Protein AF-A0A3C1L7B7-F1 (afdb_monome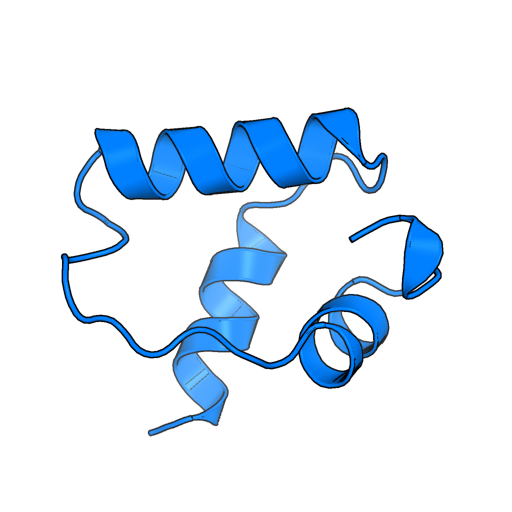r_lite)

Secondary structure (DSSP, 8-state):
-HHHHHHHHHHH----SHHHHHHHHHHHHHHTSS-TT--PPPHHHHHHHHTS-TTT-

Structure (mmCIF, N/CA/C/O backbone):
data_AF-A0A3C1L7B7-F1
#
_entry.id   AF-A0A3C1L7B7-F1
#
loop_
_atom_site.group_PDB
_atom_site.id
_atom_site.type_symbol
_atom_site.label_atom_id
_atom_site.label_alt_id
_atom_site.label_comp_id
_atom_site.label_asym_id
_atom_site.label_entity_id
_atom_site.label_seq_id
_atom_site.pdbx_PDB_ins_code
_atom_site.Cartn_x
_atom_site.Cartn_y
_atom_site.Cartn_z
_atom_site.occupancy
_atom_site.B_iso_or_equiv
_atom_site.auth_seq_id
_atom_site.auth_comp_id
_atom_site.auth_asym_id
_atom_site.auth_atom_id
_atom_site.pdbx_PDB_model_num
ATOM 1 N N . MET A 1 1 ? -3.478 -15.235 12.959 1.00 51.25 1 MET A N 1
ATOM 2 C CA . MET A 1 1 ? -4.211 -14.279 12.094 1.00 51.25 1 MET A CA 1
ATOM 3 C C . MET A 1 1 ? -3.330 -13.582 11.043 1.00 51.25 1 MET A C 1
ATOM 5 O O . MET A 1 1 ? -3.823 -13.337 9.956 1.00 51.25 1 MET A O 1
ATOM 9 N N . LYS A 1 2 ? -2.030 -13.335 11.303 1.00 48.47 2 LYS A N 1
ATOM 10 C CA . LYS A 1 2 ? -1.084 -12.642 10.392 1.00 48.47 2 LYS A CA 1
ATOM 11 C C . LYS A 1 2 ? -0.937 -13.258 8.980 1.00 48.47 2 LYS A C 1
ATOM 13 O O . LYS A 1 2 ? -0.743 -12.522 8.029 1.00 48.47 2 LYS A O 1
ATOM 18 N N . ALA A 1 3 ? -1.060 -14.583 8.851 1.00 50.34 3 ALA A N 1
ATOM 19 C CA . ALA A 1 3 ? -0.772 -15.314 7.611 1.00 50.34 3 ALA A CA 1
ATOM 20 C C . ALA A 1 3 ? -1.877 -15.267 6.538 1.00 50.34 3 ALA A C 1
ATOM 22 O O . ALA A 1 3 ? -1.577 -15.510 5.383 1.00 50.34 3 ALA A O 1
ATOM 23 N N . ARG A 1 4 ? -3.140 -14.958 6.879 1.00 60.03 4 ARG A N 1
ATOM 24 C CA . ARG A 1 4 ? -4.220 -14.902 5.868 1.00 60.03 4 ARG A CA 1
ATOM 25 C C . ARG A 1 4 ? -4.203 -13.620 5.038 1.00 60.03 4 ARG A C 1
ATOM 27 O O . ARG A 1 4 ? -4.658 -13.637 3.908 1.00 60.03 4 ARG A O 1
ATOM 34 N N . PHE A 1 5 ? -3.710 -12.520 5.606 1.00 66.19 5 PHE A N 1
ATOM 35 C CA . PHE A 1 5 ? -3.826 -11.197 4.993 1.00 66.19 5 PHE A CA 1
ATOM 36 C C . PHE A 1 5 ? -2.776 -10.951 3.905 1.00 66.19 5 PHE A C 1
ATOM 38 O O . PHE A 1 5 ? -3.093 -10.386 2.863 1.00 66.19 5 PHE A O 1
ATOM 45 N N . THR A 1 6 ? -1.537 -11.403 4.128 1.00 63.66 6 THR A N 1
ATOM 46 C CA . THR A 1 6 ? -0.442 -11.270 3.151 1.00 63.66 6 THR A CA 1
ATOM 47 C C . THR A 1 6 ? -0.817 -11.996 1.849 1.00 63.66 6 THR A C 1
ATOM 49 O O . THR A 1 6 ? -0.746 -11.399 0.780 1.00 63.66 6 THR A O 1
ATOM 52 N N . SER A 1 7 ? -1.427 -13.181 1.960 1.00 64.50 7 SER A N 1
ATOM 53 C CA . SER A 1 7 ? -1.904 -13.991 0.829 1.00 64.50 7 SER A CA 1
ATOM 54 C C . SER A 1 7 ? -3.021 -13.343 0.006 1.00 64.50 7 SER A C 1
ATOM 56 O O . SER A 1 7 ? -3.066 -13.521 -1.205 1.00 64.50 7 SER A O 1
ATOM 58 N N . THR A 1 8 ? -3.931 -12.594 0.637 1.00 72.38 8 THR A N 1
ATOM 59 C CA . THR A 1 8 ? -5.004 -11.885 -0.083 1.00 72.38 8 THR A CA 1
ATOM 60 C C . THR A 1 8 ? -4.450 -10.684 -0.840 1.00 72.38 8 THR A C 1
ATOM 62 O O . THR A 1 8 ? -4.738 -10.513 -2.016 1.00 72.38 8 THR A O 1
ATOM 65 N N . VAL A 1 9 ? -3.601 -9.879 -0.194 1.00 74.00 9 VAL A N 1
ATOM 66 C CA . VAL A 1 9 ? -2.999 -8.704 -0.842 1.00 74.00 9 VAL A CA 1
ATOM 67 C C . VAL A 1 9 ? -2.079 -9.125 -1.988 1.00 74.00 9 VAL A C 1
ATOM 69 O O . VAL A 1 9 ? -2.102 -8.506 -3.046 1.00 74.00 9 VAL A O 1
ATOM 72 N N . SER A 1 10 ? -1.289 -10.184 -1.809 1.00 73.75 10 SER A N 1
ATOM 73 C CA . SER A 1 10 ? -0.396 -10.683 -2.858 1.00 73.75 10 SER A CA 1
ATOM 74 C C . SER A 1 10 ? -1.137 -11.317 -4.036 1.00 73.75 10 SER A C 1
ATOM 76 O O . SER A 1 10 ? -0.666 -11.181 -5.163 1.00 73.75 10 SER A O 1
ATOM 78 N N . ALA A 1 11 ? -2.301 -11.937 -3.817 1.00 76.50 11 ALA A N 1
ATOM 79 C CA . ALA A 1 11 ? -3.143 -12.462 -4.894 1.00 76.50 11 ALA A CA 1
ATOM 80 C C . ALA A 1 11 ? -3.713 -11.357 -5.805 1.00 76.50 11 ALA A C 1
ATOM 82 O O . ALA A 1 11 ? -3.814 -11.551 -7.014 1.00 76.50 11 ALA A O 1
ATOM 83 N N . GLU A 1 12 ? -4.020 -10.185 -5.243 1.00 80.81 12 GLU A N 1
ATOM 84 C CA . GLU A 1 12 ? -4.574 -9.034 -5.978 1.00 80.81 12 GLU A CA 1
ATOM 85 C C . GLU A 1 12 ? -3.498 -8.188 -6.689 1.00 80.81 12 GLU A C 1
ATOM 87 O O . GLU A 1 12 ? -3.795 -7.336 -7.537 1.00 80.81 12 GLU A O 1
ATOM 92 N N . ILE A 1 13 ? -2.220 -8.422 -6.371 1.00 85.94 13 ILE A N 1
ATOM 93 C CA . ILE A 1 13 ? -1.072 -7.778 -7.017 1.00 85.94 13 ILE A CA 1
ATOM 94 C C . ILE A 1 13 ? -0.637 -8.621 -8.220 1.00 85.94 13 ILE A C 1
ATOM 96 O O . ILE A 1 13 ? 0.160 -9.553 -8.117 1.00 85.94 13 ILE A O 1
ATOM 100 N N . THR A 1 14 ? -1.137 -8.254 -9.397 1.00 84.88 14 THR A N 1
ATOM 101 C CA . THR A 1 14 ? -0.787 -8.895 -10.676 1.00 84.88 14 THR A CA 1
ATOM 102 C C . THR A 1 14 ? 0.418 -8.252 -11.368 1.00 84.88 14 THR A C 1
ATOM 104 O O . THR A 1 14 ? 1.154 -8.929 -12.083 1.00 84.88 14 THR A O 1
ATOM 107 N N . ASP A 1 15 ? 0.660 -6.963 -11.122 1.00 89.19 15 ASP A N 1
ATOM 108 C CA . ASP A 1 15 ? 1.827 -6.221 -11.605 1.00 89.19 15 ASP A CA 1
ATOM 109 C C . ASP A 1 15 ? 2.822 -6.000 -10.457 1.00 89.19 15 ASP A C 1
ATOM 111 O O . ASP A 1 15 ? 2.540 -5.294 -9.488 1.00 89.19 15 ASP A O 1
ATOM 115 N N . ARG A 1 16 ? 4.004 -6.610 -10.594 1.00 90.12 16 ARG A N 1
ATOM 116 C CA . ARG A 1 16 ? 5.096 -6.592 -9.609 1.00 90.12 16 ARG A CA 1
ATOM 117 C C . ARG A 1 16 ? 6.029 -5.383 -9.735 1.00 90.12 16 ARG A C 1
ATOM 119 O O . ARG A 1 16 ? 7.095 -5.358 -9.123 1.00 90.12 16 ARG A O 1
ATOM 126 N N . SER A 1 17 ? 5.659 -4.379 -10.522 1.00 92.75 17 SER A N 1
ATOM 127 C CA . SER A 1 17 ? 6.300 -3.066 -10.485 1.00 92.75 17 SER A CA 1
ATOM 128 C C . SER A 1 17 ? 5.846 -2.267 -9.257 1.00 92.75 17 SER A C 1
ATOM 130 O O . SER A 1 17 ? 4.748 -2.467 -8.741 1.00 92.75 17 SER A O 1
ATOM 132 N N . ALA A 1 18 ? 6.649 -1.292 -8.818 1.00 89.94 18 ALA A N 1
ATOM 133 C CA . ALA A 1 18 ? 6.273 -0.399 -7.715 1.00 89.94 18 ALA A CA 1
ATOM 134 C C . ALA A 1 18 ? 4.934 0.318 -7.975 1.00 89.94 18 ALA A C 1
ATOM 136 O O . ALA A 1 18 ? 4.097 0.465 -7.085 1.00 89.94 18 ALA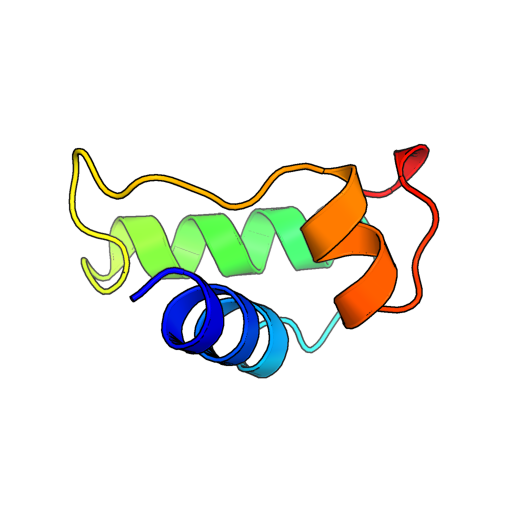 A O 1
ATOM 137 N N . ARG A 1 19 ? 4.699 0.718 -9.233 1.00 92.94 19 ARG A N 1
ATOM 138 C CA . ARG A 1 19 ? 3.449 1.357 -9.657 1.00 92.94 19 ARG A CA 1
ATOM 139 C C . ARG A 1 19 ? 2.268 0.388 -9.585 1.00 92.94 19 ARG A C 1
ATOM 141 O O . ARG A 1 19 ? 1.201 0.784 -9.119 1.00 92.94 19 ARG A O 1
ATOM 148 N N . GLY A 1 20 ? 2.458 -0.853 -10.029 1.00 91.69 20 GLY A N 1
ATOM 149 C CA . GLY A 1 20 ? 1.451 -1.912 -9.971 1.00 91.69 20 GLY A CA 1
ATOM 150 C C . GLY A 1 20 ? 1.034 -2.243 -8.541 1.00 91.69 20 GLY A C 1
ATOM 151 O O . GLY A 1 20 ? -0.159 -2.239 -8.229 1.00 91.69 20 GLY A O 1
ATOM 152 N N . ILE A 1 21 ? 2.021 -2.415 -7.660 1.00 91.94 21 ILE A N 1
ATOM 153 C CA . ILE A 1 21 ? 1.829 -2.662 -6.226 1.00 91.94 21 ILE A CA 1
ATOM 154 C C . ILE A 1 21 ? 1.037 -1.514 -5.586 1.00 91.94 21 ILE A C 1
ATOM 156 O O . ILE A 1 21 ? 0.001 -1.751 -4.963 1.00 91.94 21 ILE A O 1
ATOM 160 N N . ALA A 1 22 ? 1.460 -0.262 -5.794 1.00 91.62 22 ALA A N 1
ATOM 161 C CA . ALA A 1 22 ? 0.775 0.906 -5.239 1.00 91.62 22 ALA A CA 1
ATOM 162 C C . ALA A 1 22 ? -0.676 1.029 -5.737 1.00 91.62 22 ALA A C 1
ATOM 164 O O . ALA A 1 22 ? -1.586 1.311 -4.956 1.00 91.62 22 ALA A O 1
ATOM 165 N N . ALA A 1 23 ? -0.910 0.780 -7.029 1.00 92.94 23 ALA A N 1
ATOM 166 C CA . ALA A 1 23 ? -2.247 0.829 -7.611 1.00 92.94 23 ALA A CA 1
ATOM 167 C C . ALA A 1 23 ? -3.171 -0.258 -7.040 1.00 92.94 23 ALA A C 1
ATOM 169 O O . ALA A 1 23 ? -4.337 0.020 -6.765 1.00 92.94 23 ALA A O 1
ATOM 170 N N . ALA A 1 24 ? -2.668 -1.480 -6.844 1.00 90.75 24 ALA A N 1
ATOM 171 C CA . ALA A 1 24 ? -3.435 -2.572 -6.248 1.00 90.75 24 ALA A CA 1
ATOM 172 C C . ALA A 1 24 ? -3.826 -2.263 -4.797 1.00 90.75 24 ALA A C 1
ATOM 174 O O . ALA A 1 24 ? -5.004 -2.332 -4.451 1.00 90.75 24 ALA A O 1
ATOM 175 N N . VAL A 1 25 ? -2.871 -1.814 -3.978 1.00 88.81 25 VAL A N 1
ATOM 176 C CA . VAL A 1 25 ? -3.140 -1.412 -2.588 1.00 88.81 25 VAL A CA 1
ATOM 177 C C . VAL A 1 25 ? -4.156 -0.266 -2.531 1.00 88.81 25 VAL A C 1
ATOM 179 O O . VAL A 1 25 ? -5.094 -0.314 -1.737 1.00 88.81 25 VAL A O 1
ATOM 182 N N . GLY A 1 26 ? -4.030 0.732 -3.410 1.00 89.31 26 GLY A N 1
ATOM 183 C CA . GLY A 1 26 ? -4.987 1.835 -3.503 1.00 89.31 26 GLY A CA 1
ATOM 184 C C . GLY A 1 26 ? -6.417 1.376 -3.813 1.00 89.31 26 GLY A C 1
ATOM 185 O O . GLY A 1 26 ? -7.368 1.900 -3.227 1.00 89.31 26 GLY A O 1
ATOM 186 N N . ARG A 1 27 ? -6.588 0.365 -4.678 1.00 90.12 27 ARG A N 1
ATOM 187 C CA . ARG A 1 27 ? -7.904 -0.229 -4.974 1.00 90.12 27 ARG A CA 1
ATOM 188 C C . ARG A 1 27 ? -8.489 -0.973 -3.777 1.00 90.12 27 ARG A C 1
ATOM 190 O O . ARG A 1 27 ? -9.672 -0.805 -3.500 1.00 90.12 27 ARG A O 1
ATOM 197 N N . LEU A 1 28 ? -7.678 -1.737 -3.046 1.00 87.75 28 LEU A N 1
ATOM 198 C CA . LEU A 1 28 ? -8.126 -2.460 -1.847 1.00 87.75 28 LEU A CA 1
ATOM 199 C C . LEU A 1 28 ? -8.591 -1.506 -0.739 1.00 87.75 28 LEU A C 1
ATOM 201 O O . LEU A 1 28 ? -9.599 -1.749 -0.082 1.00 87.75 28 LEU A O 1
ATOM 205 N N . ILE A 1 29 ? -7.894 -0.382 -0.563 1.00 89.44 29 ILE A N 1
ATOM 206 C CA . ILE A 1 29 ? -8.310 0.665 0.380 1.00 89.44 29 ILE A CA 1
ATOM 207 C C . ILE A 1 29 ? -9.617 1.317 -0.085 1.00 89.44 29 ILE A C 1
ATOM 209 O O . ILE A 1 29 ? -10.549 1.461 0.701 1.00 89.44 29 ILE A O 1
ATOM 213 N N . SER A 1 30 ? -9.703 1.689 -1.366 1.00 90.00 30 SER A N 1
ATOM 214 C CA . SER A 1 30 ? -10.858 2.425 -1.905 1.00 90.00 30 SER A CA 1
ATOM 215 C C . SER A 1 30 ? -12.137 1.583 -1.972 1.00 90.00 30 SER A C 1
ATOM 217 O O . SER A 1 30 ? -13.229 2.121 -1.825 1.00 90.00 30 SER A O 1
ATOM 219 N N . SER A 1 31 ? -12.011 0.271 -2.185 1.00 88.81 31 SER A N 1
ATOM 220 C CA . SER A 1 31 ? -13.128 -0.688 -2.173 1.00 88.81 31 SER A CA 1
ATOM 221 C C . SER A 1 31 ? -13.589 -1.066 -0.762 1.00 88.81 31 SER A C 1
ATOM 223 O O . SER A 1 31 ? -14.664 -1.639 -0.606 1.00 88.81 31 SER A O 1
ATOM 225 N N . GLY A 1 32 ? -12.800 -0.747 0.270 1.00 86.75 32 GLY A N 1
ATOM 226 C CA . GLY A 1 32 ? -13.069 -1.144 1.653 1.00 86.75 32 GLY A CA 1
ATOM 227 C C . GLY A 1 32 ? -12.662 -2.583 1.986 1.00 86.75 32 GLY A C 1
ATOM 228 O O . GLY A 1 32 ? -12.840 -3.011 3.126 1.00 86.75 32 GLY A O 1
ATOM 229 N N . GLU A 1 33 ? -12.066 -3.314 1.041 1.00 86.00 33 GLU A N 1
ATOM 230 C CA . GLU A 1 33 ? -11.481 -4.640 1.281 1.00 86.00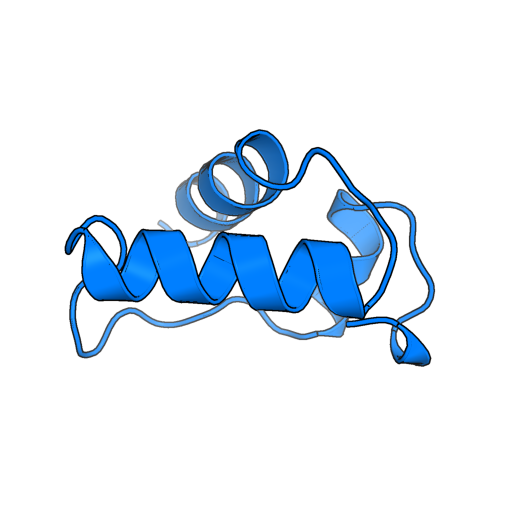 33 GLU A CA 1
ATOM 231 C C . GLU A 1 33 ? -10.271 -4.588 2.224 1.00 86.00 33 GLU A C 1
ATOM 233 O O . GLU A 1 33 ? -9.926 -5.586 2.861 1.00 86.00 33 GLU A O 1
ATOM 238 N N . LEU A 1 34 ? -9.657 -3.408 2.362 1.00 84.75 34 LEU A N 1
ATOM 239 C CA . LEU A 1 34 ? -8.667 -3.094 3.385 1.00 84.75 34 LEU A CA 1
ATOM 240 C C . LEU A 1 34 ? -9.265 -2.111 4.406 1.00 84.75 34 LEU A C 1
ATOM 242 O O . LEU A 1 34 ? -9.159 -0.894 4.229 1.00 84.75 34 LEU A O 1
ATOM 246 N N . PRO A 1 35 ? -9.888 -2.613 5.490 1.00 82.06 35 PRO A N 1
ATOM 247 C CA . PRO A 1 35 ? -10.483 -1.767 6.515 1.00 82.06 35 PRO A CA 1
ATOM 248 C C . PRO A 1 35 ? -9.460 -0.855 7.191 1.00 82.06 35 PRO A C 1
ATOM 250 O O . PRO A 1 35 ? -8.303 -1.232 7.411 1.00 82.06 35 PRO A O 1
ATOM 253 N N . VAL A 1 36 ? -9.911 0.323 7.617 1.00 83.50 36 VAL A N 1
ATOM 254 C CA . VAL A 1 36 ? -9.103 1.235 8.435 1.00 83.50 36 VAL A CA 1
ATOM 255 C C . VAL A 1 36 ? -8.675 0.540 9.731 1.00 83.50 36 VAL A C 1
ATOM 257 O O . VAL A 1 36 ? -9.450 -0.178 10.359 1.00 83.50 36 VAL A O 1
ATOM 260 N N . GLY A 1 37 ? -7.418 0.742 10.128 1.00 86.00 37 GLY A N 1
ATOM 261 C CA . GLY A 1 37 ? -6.834 0.096 11.308 1.00 86.00 37 GLY A CA 1
ATOM 262 C C . GLY A 1 37 ? -6.323 -1.325 11.056 1.00 86.00 37 GLY A C 1
ATOM 263 O O . GLY A 1 37 ? -5.729 -1.925 11.954 1.00 86.00 37 GLY A O 1
ATOM 264 N N . THR A 1 38 ? -6.483 -1.856 9.839 1.00 84.06 38 THR A N 1
ATOM 265 C CA . THR A 1 38 ? -5.886 -3.140 9.461 1.00 84.06 38 THR A CA 1
ATOM 266 C C . THR A 1 38 ? -4.368 -3.066 9.556 1.00 84.06 38 THR A C 1
ATOM 268 O O . THR A 1 38 ? -3.715 -2.215 8.951 1.00 84.06 38 THR A O 1
ATOM 271 N N . ARG A 1 39 ? -3.784 -3.992 10.320 1.00 84.38 39 ARG A N 1
ATOM 272 C CA 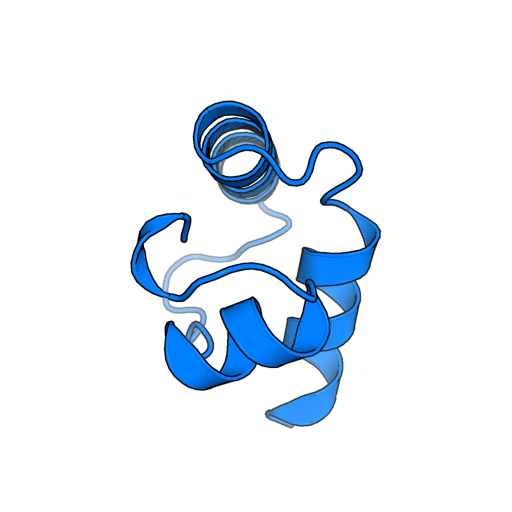. ARG A 1 39 ? -2.333 -4.087 10.461 1.00 84.38 39 ARG A CA 1
ATOM 273 C C . ARG A 1 39 ? -1.724 -4.679 9.196 1.00 84.38 39 ARG A C 1
ATOM 275 O O . ARG A 1 39 ? -1.888 -5.867 8.925 1.00 84.38 39 ARG A O 1
ATOM 282 N N . LEU A 1 40 ? -0.966 -3.861 8.476 1.00 85.06 40 LEU A N 1
ATOM 283 C CA . LEU A 1 40 ? -0.247 -4.293 7.284 1.00 85.06 40 LEU A CA 1
ATOM 284 C C . LEU A 1 40 ? 0.954 -5.195 7.628 1.00 85.06 40 LEU A C 1
ATOM 286 O O . LEU A 1 40 ? 1.529 -5.092 8.723 1.00 85.06 40 LEU A O 1
ATOM 290 N N . PRO A 1 41 ? 1.347 -6.0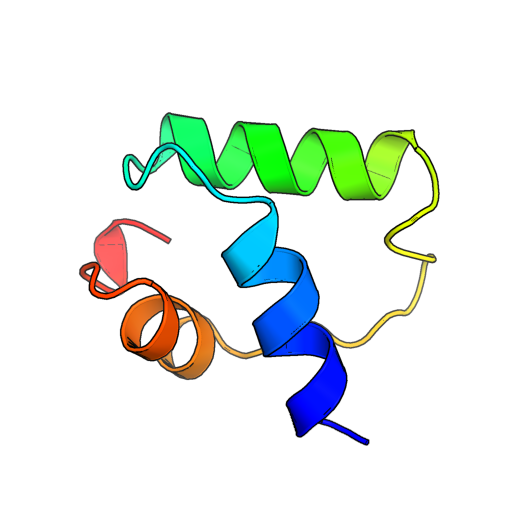96 6.708 1.00 86.88 41 PRO A N 1
ATOM 291 C CA . PRO A 1 41 ? 2.611 -6.807 6.802 1.00 86.88 41 PRO A CA 1
ATOM 292 C C . PRO A 1 41 ? 3.782 -5.828 6.701 1.00 86.88 41 PRO A C 1
ATOM 294 O O . PRO A 1 41 ? 3.640 -4.679 6.284 1.00 86.88 41 PRO A O 1
ATOM 297 N N . THR A 1 42 ? 4.968 -6.286 7.092 1.00 90.31 42 THR A N 1
ATOM 298 C CA . THR A 1 42 ? 6.174 -5.481 6.882 1.00 90.31 42 THR A CA 1
ATOM 299 C C . THR A 1 42 ? 6.559 -5.489 5.405 1.00 90.31 42 THR A C 1
ATOM 301 O O . THR A 1 42 ? 6.272 -6.452 4.693 1.00 90.31 42 THR A O 1
ATOM 304 N N . VAL A 1 43 ? 7.304 -4.471 4.966 1.00 91.94 43 VAL A N 1
ATOM 305 C CA . VAL A 1 43 ? 7.905 -4.427 3.619 1.00 91.94 43 VAL A CA 1
ATOM 306 C C . VAL A 1 43 ? 8.688 -5.711 3.321 1.00 91.94 43 VAL A C 1
ATOM 308 O O . VAL A 1 43 ? 8.587 -6.271 2.235 1.00 91.94 43 VAL A O 1
ATOM 311 N N . ARG A 1 44 ? 9.432 -6.233 4.306 1.00 90.94 44 ARG A N 1
ATOM 312 C CA . ARG A 1 44 ? 10.214 -7.474 4.170 1.00 90.94 44 ARG A CA 1
ATOM 313 C C . ARG A 1 44 ? 9.348 -8.718 3.996 1.00 90.94 44 ARG A C 1
ATOM 315 O O . ARG A 1 44 ? 9.745 -9.617 3.267 1.00 90.94 44 ARG A O 1
ATOM 322 N N . ASP A 1 45 ? 8.211 -8.790 4.680 1.00 90.62 45 ASP A N 1
ATOM 323 C CA . ASP A 1 45 ? 7.291 -9.924 4.547 1.00 90.62 45 ASP A CA 1
ATOM 324 C C . ASP A 1 45 ? 6.614 -9.887 3.167 1.00 90.62 45 ASP A C 1
ATOM 326 O O . ASP A 1 45 ? 6.583 -10.894 2.466 1.00 90.62 45 ASP A O 1
ATOM 330 N N . LEU A 1 46 ? 6.152 -8.704 2.748 1.00 88.94 46 LEU A N 1
ATOM 331 C CA . LEU A 1 46 ? 5.441 -8.515 1.484 1.00 88.94 46 LEU A CA 1
ATOM 332 C C . LEU A 1 46 ? 6.355 -8.695 0.261 1.00 88.94 46 LEU A C 1
ATOM 334 O O . LEU A 1 46 ? 5.993 -9.384 -0.686 1.00 88.94 46 LEU A O 1
ATOM 338 N N . SER A 1 47 ? 7.570 -8.141 0.296 1.00 91.62 47 SER A N 1
ATOM 339 C CA . SER A 1 47 ? 8.562 -8.312 -0.781 1.00 91.62 47 SER A CA 1
ATOM 340 C C . SER A 1 47 ? 8.954 -9.776 -0.996 1.00 91.62 47 SER A C 1
ATOM 342 O O . SER A 1 47 ? 9.072 -10.212 -2.140 1.00 91.62 47 SER A O 1
ATOM 344 N N . LYS A 1 48 ? 9.088 -10.558 0.086 1.00 92.00 48 LYS A N 1
ATOM 345 C CA . LYS A 1 48 ? 9.353 -12.003 0.008 1.00 92.00 48 LYS A CA 1
ATOM 346 C C . LYS A 1 48 ? 8.214 -12.772 -0.652 1.00 92.00 48 LYS A C 1
ATOM 348 O O . LYS A 1 48 ? 8.488 -13.642 -1.469 1.00 92.00 48 LYS A O 1
ATOM 353 N N . GLU A 1 49 ? 6.966 -12.467 -0.306 1.00 90.12 49 GLU A N 1
ATOM 354 C CA . GLU A 1 49 ? 5.806 -13.154 -0.887 1.00 90.12 49 GLU A CA 1
ATOM 355 C C . GLU A 1 49 ? 5.601 -12.784 -2.364 1.00 90.12 49 GLU A C 1
ATOM 357 O O . GLU A 1 49 ? 5.286 -13.642 -3.183 1.00 90.12 49 GLU A O 1
ATOM 362 N N . LEU A 1 50 ? 5.854 -11.524 -2.725 1.00 89.38 50 LEU A N 1
ATOM 363 C CA . LEU A 1 50 ? 5.736 -11.038 -4.102 1.00 89.38 50 LEU A CA 1
ATOM 364 C C . LEU A 1 50 ? 6.942 -11.385 -4.990 1.00 89.38 50 LEU A C 1
ATOM 366 O O . LEU A 1 50 ? 6.853 -11.246 -6.209 1.00 89.38 50 LEU A O 1
ATOM 370 N N . GLY A 1 51 ? 8.067 -11.817 -4.412 1.00 92.31 51 GLY A N 1
ATOM 371 C CA . GLY A 1 51 ? 9.299 -12.108 -5.151 1.00 92.31 51 GLY A CA 1
ATOM 372 C C . GLY A 1 51 ? 9.966 -10.864 -5.751 1.00 92.31 51 GLY A C 1
ATOM 373 O O . GLY A 1 51 ? 10.572 -10.949 -6.817 1.00 92.31 51 GLY A O 1
ATOM 374 N N . VAL A 1 52 ? 9.838 -9.707 -5.093 1.00 93.38 52 VAL A N 1
ATOM 375 C CA . VAL A 1 52 ? 10.414 -8.420 -5.529 1.00 93.38 52 VAL A CA 1
ATOM 376 C C . VAL A 1 52 ? 11.433 -7.896 -4.518 1.00 93.38 52 VAL A C 1
ATOM 378 O O . VAL A 1 52 ? 11.472 -8.331 -3.368 1.00 93.38 52 VAL A O 1
ATOM 381 N N . SER A 1 53 ? 12.265 -6.935 -4.928 1.00 93.81 53 SER A N 1
ATOM 382 C CA . SER A 1 53 ? 13.161 -6.245 -3.994 1.00 93.81 53 SER A CA 1
ATOM 383 C C . SER A 1 53 ? 12.353 -5.443 -2.962 1.00 93.81 53 SER A C 1
ATOM 385 O O . SER A 1 53 ? 11.367 -4.805 -3.337 1.00 93.81 53 SER A O 1
ATOM 387 N N . PRO A 1 54 ? 12.789 -5.360 -1.689 1.00 92.06 54 PRO A N 1
ATOM 388 C CA . PRO A 1 54 ? 12.206 -4.443 -0.709 1.00 92.06 54 PRO A CA 1
ATOM 389 C C . PRO A 1 54 ? 12.186 -2.976 -1.152 1.00 92.06 54 PRO A C 1
ATOM 391 O O . PRO A 1 54 ? 11.411 -2.206 -0.616 1.00 92.06 54 PRO A O 1
ATOM 394 N N . THR A 1 55 ? 13.035 -2.577 -2.104 1.00 92.81 55 THR A N 1
ATOM 395 C CA . THR A 1 55 ? 13.058 -1.212 -2.661 1.00 92.81 55 THR A CA 1
ATOM 396 C C . THR A 1 55 ? 11.963 -0.955 -3.698 1.00 92.81 55 THR A C 1
ATOM 398 O O . THR A 1 55 ? 11.805 0.174 -4.150 1.00 92.81 55 THR A O 1
ATOM 401 N N . THR A 1 56 ? 11.258 -2.000 -4.135 1.00 92.31 56 THR A N 1
ATOM 402 C CA . THR A 1 56 ? 10.151 -1.925 -5.099 1.00 92.31 56 THR A CA 1
ATOM 403 C C . THR A 1 56 ? 8.794 -1.791 -4.403 1.00 92.31 56 THR A C 1
ATOM 405 O O . THR A 1 56 ? 7.844 -1.337 -5.033 1.00 92.31 56 THR A O 1
ATOM 408 N N . VAL A 1 57 ? 8.711 -2.197 -3.132 1.00 88.00 57 VAL A N 1
ATOM 409 C CA . VAL A 1 57 ? 7.505 -2.184 -2.287 1.00 88.00 57 VAL A CA 1
ATOM 410 C C . VAL A 1 57 ? 7.468 -0.907 -1.462 1.00 88.00 57 VAL A C 1
ATOM 412 O O . VAL A 1 57 ? 6.386 -0.288 -1.411 1.00 88.00 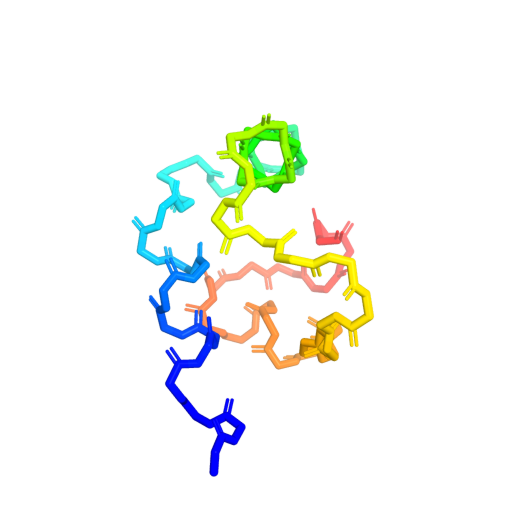57 VAL A O 1
#

Foldseek 3Di:
DVPPPLVVLLVQQPDQALVSSVVSVVVCVVVCVQPPPDDDDDLVVNCVSNVHDSVRD

Radius of gyration: 10.62 Å; chains: 1; bounding box: 26×18×24 Å

pLDDT: mean 84.22, std 11.27, range [48.47, 93.81]

Sequence (57 aa):
MKARFTSTVSAEITDRSARGIAAAVGRLISSGELPVGTRLPTVRDLSKELGVSPTTV